Protein AF-A0A1V5PEL0-F1 (afdb_monomer)

Sequence (92 aa):
MRINSIPPKELYGAYMCTRNVQLNPQAVKLGVDNAEISPSAKTFSATLKTVKKELLKPDEARSERLKQLKSQIEQQTYFVPADKIAEKMLDL

pLDDT: mean 76.37, std 13.28, range [48.47, 94.06]

Solvent-accessible surface area (backbone atoms only — not comparable to full-atom values): 5809 Å² total; per-residue (Å²): 138,84,80,88,71,81,54,71,68,60,55,51,51,55,48,50,59,54,50,56,58,70,73,36,80,76,74,64,73,72,70,80,77,77,77,74,78,50,72,66,57,54,53,50,55,50,50,53,54,50,52,51,50,65,72,56,57,77,51,66,72,58,56,53,52,51,53,54,52,51,52,30,50,78,67,70,68,61,81,78,61,67,66,64,52,50,37,65,73,67,73,106

Mean predicted aligned error: 18.44 Å

Secondary structure (DSSP, 8-state):
----PPPHHHHHHHHHHHHHHHT-TTS--------PPPHHHHHHHHHHHHHHHHHT---HHHHHHHHHHHHHHHTT-----HHHHHHHHHT-

Radius of gyration: 31.56 Å; Cα contacts (8 Å, |Δi|>4): 10; chains: 1; bounding box: 59×66×60 Å

Structure (mmCIF, N/CA/C/O backbone):
data_AF-A0A1V5PEL0-F1
#
_entry.id   AF-A0A1V5PEL0-F1
#
loop_
_atom_site.group_PDB
_atom_site.id
_atom_site.type_symbol
_atom_site.label_atom_id
_atom_site.label_alt_id
_atom_site.label_comp_id
_atom_site.label_asym_id
_atom_site.label_entity_id
_atom_site.label_seq_id
_atom_site.pdbx_PDB_ins_code
_atom_site.Cartn_x
_atom_site.Cartn_y
_atom_site.Cartn_z
_atom_site.occupancy
_atom_site.B_iso_or_equiv
_atom_site.auth_seq_id
_atom_site.auth_comp_id
_atom_site.auth_asym_id
_atom_site.auth_atom_id
_atom_site.pdbx_PDB_model_num
ATOM 1 N N . MET A 1 1 ? 38.887 -49.204 -36.470 1.00 48.47 1 MET A N 1
ATOM 2 C CA . MET A 1 1 ? 38.291 -47.975 -35.900 1.00 48.47 1 MET A CA 1
ATOM 3 C C . MET A 1 1 ? 38.811 -47.831 -34.472 1.00 48.47 1 MET A C 1
ATOM 5 O O . MET A 1 1 ? 38.572 -48.736 -33.686 1.00 48.47 1 MET A O 1
ATOM 9 N N . ARG A 1 2 ? 39.608 -46.801 -34.148 1.00 54.28 2 ARG A N 1
ATOM 10 C CA . ARG A 1 2 ? 40.059 -46.542 -32.765 1.00 54.28 2 ARG A CA 1
ATOM 11 C C . ARG A 1 2 ? 39.069 -45.569 -32.135 1.00 54.28 2 ARG A C 1
ATOM 13 O O . ARG A 1 2 ? 38.885 -44.477 -32.660 1.00 54.28 2 ARG A O 1
ATOM 20 N N . ILE A 1 3 ? 38.389 -45.991 -31.074 1.00 65.94 3 ILE A N 1
ATOM 21 C CA . ILE A 1 3 ? 37.504 -45.109 -30.314 1.00 65.94 3 ILE A CA 1
ATOM 22 C C . ILE A 1 3 ? 38.417 -44.247 -29.445 1.00 65.94 3 ILE A C 1
ATOM 24 O O . ILE A 1 3 ? 39.108 -44.770 -28.574 1.00 65.94 3 ILE A O 1
ATOM 28 N N . ASN A 1 4 ? 38.452 -42.941 -29.708 1.00 66.88 4 ASN A N 1
ATOM 29 C CA . ASN A 1 4 ? 39.117 -41.977 -28.837 1.00 66.88 4 ASN A CA 1
ATOM 30 C C . ASN A 1 4 ? 38.279 -41.841 -27.559 1.00 66.88 4 ASN A C 1
ATOM 32 O O . ASN A 1 4 ? 37.438 -40.952 -27.448 1.00 66.88 4 ASN A O 1
ATOM 36 N N . SER A 1 5 ? 38.436 -42.780 -26.626 1.00 72.62 5 SER A N 1
ATOM 37 C CA . SER A 1 5 ? 37.785 -42.713 -25.321 1.00 72.62 5 SER A CA 1
ATOM 38 C C . SER A 1 5 ? 38.592 -41.798 -24.412 1.00 72.62 5 SER A C 1
ATOM 40 O O . SER A 1 5 ? 39.761 -42.076 -24.138 1.00 72.62 5 SER A O 1
ATOM 42 N N . ILE A 1 6 ? 37.964 -40.733 -23.925 1.00 77.69 6 ILE A N 1
ATOM 43 C CA . ILE A 1 6 ? 38.548 -39.882 -22.889 1.00 77.69 6 ILE A CA 1
ATOM 44 C C . ILE A 1 6 ? 38.713 -40.740 -21.623 1.00 77.69 6 ILE A C 1
ATOM 46 O O . ILE A 1 6 ? 37.735 -41.353 -21.179 1.00 77.69 6 ILE A O 1
ATOM 50 N N . PRO A 1 7 ? 39.921 -40.839 -21.043 1.00 80.44 7 PRO A N 1
ATOM 51 C CA . PRO A 1 7 ? 40.145 -41.651 -19.858 1.00 80.44 7 PRO A CA 1
ATOM 52 C C . PRO A 1 7 ? 39.340 -41.107 -18.661 1.00 80.44 7 PRO A C 1
ATOM 54 O O . PRO A 1 7 ? 39.195 -39.891 -18.511 1.00 80.44 7 PRO A O 1
ATOM 57 N N . PRO A 1 8 ? 38.857 -41.973 -17.747 1.00 77.81 8 PRO A N 1
ATOM 58 C CA . PRO A 1 8 ? 37.975 -41.568 -16.645 1.00 77.81 8 PRO A CA 1
ATOM 59 C C . PRO A 1 8 ? 38.518 -40.432 -15.765 1.00 77.81 8 PRO A C 1
ATOM 61 O O . PRO A 1 8 ? 37.757 -39.624 -15.237 1.00 77.81 8 PRO A O 1
ATOM 64 N N . LYS A 1 9 ? 39.846 -40.338 -15.630 1.00 81.12 9 LYS A N 1
ATOM 65 C CA . LYS A 1 9 ? 40.522 -39.283 -14.865 1.00 81.12 9 LYS A CA 1
ATOM 66 C C . LYS A 1 9 ? 40.323 -37.891 -15.476 1.00 81.12 9 LYS A C 1
ATOM 68 O O . LYS A 1 9 ? 40.143 -36.924 -14.741 1.00 81.12 9 LYS A O 1
ATOM 73 N N . GLU A 1 10 ? 40.332 -37.793 -16.802 1.00 80.25 10 GLU A N 1
ATOM 74 C CA . GLU A 1 10 ? 40.115 -36.531 -17.518 1.00 80.25 10 GLU A CA 1
ATOM 75 C C . GLU A 1 10 ? 38.645 -36.107 -17.452 1.00 80.25 10 GLU A C 1
ATOM 77 O O . GLU A 1 10 ? 38.356 -34.935 -17.213 1.00 80.25 10 GLU A O 1
ATOM 82 N N . LEU A 1 11 ? 37.718 -37.071 -17.536 1.00 79.00 11 LEU A N 1
ATOM 83 C CA . LEU A 1 11 ? 36.290 -36.826 -17.303 1.00 79.00 11 LEU A CA 1
ATOM 84 C C . LEU A 1 11 ? 36.029 -36.285 -15.892 1.00 79.00 11 LEU A C 1
ATOM 86 O O . LEU A 1 11 ? 35.287 -35.318 -15.727 1.00 79.00 11 LEU A O 1
ATOM 90 N N . TYR A 1 12 ? 36.671 -36.866 -14.874 1.00 80.00 12 TYR A N 1
ATOM 91 C CA . TYR A 1 12 ? 36.538 -36.403 -13.493 1.00 80.00 12 TYR A CA 1
ATOM 92 C C . TYR A 1 12 ? 37.093 -34.986 -13.292 1.00 80.00 12 TYR A C 1
ATOM 94 O O . TYR A 1 12 ? 36.471 -34.169 -12.610 1.00 80.00 12 TYR A O 1
ATOM 102 N N . GLY A 1 13 ? 38.229 -34.664 -13.920 1.00 80.25 13 GLY A N 1
ATOM 103 C CA . GLY A 1 13 ? 38.792 -33.312 -13.903 1.00 80.25 13 GLY A CA 1
ATOM 104 C C . GLY A 1 13 ? 37.849 -32.280 -14.527 1.00 80.25 13 GLY A C 1
ATOM 105 O O . GLY A 1 13 ? 37.561 -31.254 -13.911 1.00 80.25 13 GLY A O 1
ATOM 106 N N . ALA A 1 14 ? 37.297 -32.582 -15.705 1.00 74.75 14 ALA A N 1
ATOM 107 C CA . ALA A 1 14 ? 36.326 -31.719 -16.379 1.00 74.75 14 ALA A CA 1
ATOM 108 C C . ALA A 1 14 ? 35.033 -31.536 -15.558 1.00 74.75 14 ALA A C 1
ATOM 110 O O . ALA A 1 14 ? 34.504 -30.424 -15.453 1.00 74.75 14 ALA A O 1
ATOM 111 N N . TYR A 1 15 ? 34.552 -32.605 -14.916 1.00 76.19 15 TYR A N 1
ATOM 112 C CA . TYR A 1 15 ? 33.403 -32.541 -14.015 1.00 76.19 15 TYR A CA 1
ATOM 113 C C . TYR A 1 15 ? 33.669 -31.638 -12.803 1.00 76.19 15 TYR A C 1
ATOM 115 O O . TYR A 1 15 ? 32.836 -30.802 -12.466 1.00 76.19 15 TYR A O 1
ATOM 123 N N . MET A 1 16 ? 34.838 -31.739 -12.165 1.00 75.69 16 MET A N 1
ATOM 124 C CA . MET A 1 16 ? 35.157 -30.892 -11.011 1.00 75.69 16 MET A CA 1
ATOM 125 C C . MET A 1 16 ? 35.292 -29.414 -11.385 1.00 75.69 16 MET A C 1
ATOM 127 O O . MET A 1 16 ? 34.797 -28.557 -10.653 1.00 75.69 16 MET A O 1
ATOM 131 N N . CYS A 1 17 ? 35.879 -29.100 -12.543 1.00 67.31 17 CYS A N 1
ATOM 132 C CA . CYS A 1 17 ? 35.946 -27.724 -13.038 1.00 67.31 17 CYS A CA 1
ATOM 133 C C . CYS A 1 17 ? 34.549 -27.123 -13.257 1.00 67.31 17 CYS A C 1
ATOM 135 O O . CYS A 1 17 ? 34.279 -26.016 -12.799 1.00 67.31 17 CYS A O 1
ATOM 137 N N . THR A 1 18 ? 33.640 -27.857 -13.904 1.00 67.38 18 THR A N 1
ATOM 138 C CA . THR A 1 18 ? 32.268 -27.381 -14.170 1.00 67.38 18 THR A CA 1
ATOM 139 C C . THR A 1 18 ? 31.413 -27.309 -12.902 1.00 67.38 18 THR A C 1
ATOM 141 O O . THR A 1 18 ? 30.691 -26.331 -12.701 1.00 67.38 18 THR A O 1
ATOM 144 N N . ARG A 1 19 ? 31.555 -28.279 -11.991 1.00 65.38 19 ARG A N 1
ATOM 145 C CA . ARG A 1 19 ? 30.879 -28.291 -10.687 1.00 65.38 19 ARG A CA 1
ATOM 146 C C . ARG A 1 19 ? 31.271 -27.090 -9.824 1.00 65.38 19 ARG A C 1
ATOM 148 O O . ARG A 1 19 ? 30.404 -26.473 -9.215 1.00 65.38 19 ARG A O 1
ATOM 155 N N . ASN A 1 20 ? 32.552 -26.726 -9.790 1.00 58.97 20 ASN A N 1
ATOM 156 C CA . ASN A 1 20 ? 33.030 -25.583 -9.004 1.00 58.97 20 ASN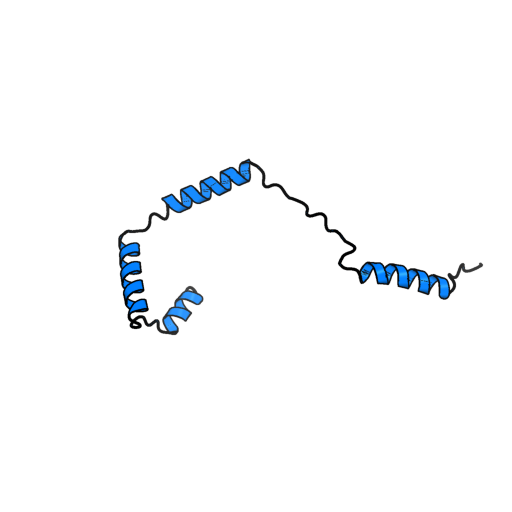 A CA 1
ATOM 157 C C . ASN A 1 20 ? 32.531 -24.234 -9.549 1.00 58.97 20 ASN A C 1
ATOM 159 O O . ASN A 1 20 ? 32.314 -23.308 -8.771 1.00 58.97 20 ASN A O 1
ATOM 163 N N . VAL A 1 21 ? 32.298 -24.131 -10.862 1.00 57.06 21 VAL A N 1
ATOM 164 C CA . VAL A 1 21 ? 31.676 -22.949 -11.483 1.00 57.06 21 VAL A CA 1
ATOM 165 C C . VAL A 1 21 ? 30.187 -22.857 -11.130 1.00 57.06 21 VAL A C 1
ATOM 167 O O . VAL A 1 21 ? 29.707 -21.772 -10.822 1.00 57.06 21 VAL A O 1
ATOM 170 N N . GLN A 1 22 ? 29.461 -23.981 -11.104 1.00 57.72 22 GLN A N 1
ATOM 171 C CA . GLN A 1 22 ? 28.043 -24.011 -10.712 1.00 57.72 22 GLN A CA 1
ATOM 172 C C . GLN A 1 22 ? 27.816 -23.763 -9.211 1.00 57.72 22 GLN A C 1
ATOM 174 O O . GLN A 1 22 ? 26.814 -23.164 -8.833 1.00 57.72 22 GLN A O 1
ATOM 179 N N . LEU A 1 23 ? 28.737 -24.212 -8.351 1.00 57.28 23 LEU A N 1
ATOM 180 C CA . LEU A 1 23 ? 28.635 -24.063 -6.893 1.00 57.28 23 LEU A CA 1
ATOM 181 C C . LEU A 1 23 ? 29.082 -22.694 -6.371 1.00 57.28 23 LEU A C 1
ATOM 183 O O . LEU A 1 23 ? 28.944 -22.439 -5.176 1.00 57.28 23 LEU A O 1
ATOM 187 N N . ASN A 1 24 ? 29.611 -21.818 -7.229 1.00 52.28 24 ASN A N 1
ATOM 188 C CA . ASN A 1 24 ? 30.015 -20.476 -6.838 1.00 52.28 24 ASN A CA 1
ATOM 189 C C . ASN A 1 24 ? 28.996 -19.432 -7.338 1.00 52.28 24 ASN A C 1
ATOM 191 O O . ASN A 1 24 ? 29.210 -18.822 -8.388 1.00 52.28 24 ASN A O 1
ATOM 195 N N . PRO A 1 25 ? 27.905 -19.166 -6.592 1.00 54.19 25 PRO A N 1
ATOM 196 C CA . PRO A 1 25 ? 26.918 -18.149 -6.962 1.00 54.19 25 PRO A CA 1
ATOM 197 C C . PRO A 1 25 ? 27.495 -16.721 -6.9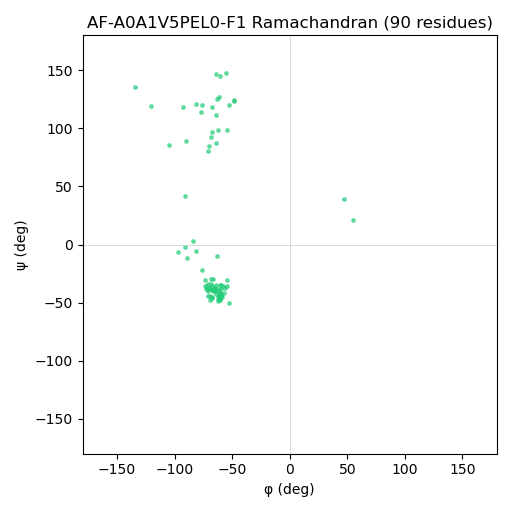92 1.00 54.19 25 PRO A C 1
ATOM 199 O O . PRO A 1 25 ? 26.833 -15.813 -7.479 1.00 54.19 25 PRO A O 1
ATOM 202 N N . GLN A 1 26 ? 28.726 -16.510 -6.506 1.00 55.06 26 GLN A N 1
ATOM 203 C CA . GLN A 1 26 ? 29.442 -15.228 -6.554 1.00 55.06 26 GLN A CA 1
ATOM 204 C C . GLN A 1 26 ? 30.283 -15.045 -7.833 1.00 55.06 26 GLN A C 1
ATOM 206 O O . GLN A 1 26 ? 30.769 -13.945 -8.093 1.00 55.06 26 GLN A O 1
ATOM 211 N N . ALA A 1 27 ? 30.495 -16.098 -8.638 1.00 51.56 27 ALA A N 1
ATOM 212 C CA . ALA A 1 27 ? 31.313 -16.011 -9.854 1.00 51.56 27 ALA A CA 1
ATOM 213 C C . ALA A 1 27 ? 30.585 -15.313 -11.014 1.00 51.56 27 ALA A C 1
ATOM 215 O O . ALA A 1 27 ? 31.227 -14.757 -11.905 1.00 51.56 27 ALA A O 1
ATOM 216 N N . VAL A 1 28 ? 29.251 -15.279 -10.980 1.00 52.12 28 VAL A N 1
ATOM 217 C CA . VAL A 1 28 ? 28.466 -14.434 -11.875 1.00 52.12 28 VAL A CA 1
ATOM 218 C C . VAL A 1 28 ? 28.279 -13.094 -11.179 1.00 52.12 28 VAL A C 1
ATOM 220 O O . VAL A 1 28 ? 27.298 -12.868 -10.473 1.00 52.12 28 VAL A O 1
ATOM 223 N N . LYS A 1 29 ? 29.220 -12.170 -11.393 1.00 54.44 29 LYS A N 1
ATOM 224 C CA . LYS A 1 29 ? 28.886 -10.750 -11.282 1.00 54.44 29 LYS A CA 1
ATOM 225 C C . LYS A 1 29 ? 27.862 -10.482 -12.380 1.00 54.44 29 LYS A C 1
ATOM 227 O O . LYS A 1 29 ? 28.240 -10.160 -13.502 1.00 54.44 29 LYS A O 1
ATOM 232 N N . LEU A 1 30 ? 26.578 -10.685 -12.079 1.00 56.00 30 LEU A N 1
ATOM 233 C CA . LEU A 1 30 ? 25.499 -10.028 -12.802 1.00 56.00 30 LEU A CA 1
ATOM 234 C C . LEU A 1 30 ? 25.855 -8.550 -12.706 1.00 56.00 30 LEU A C 1
ATOM 236 O O . LEU A 1 30 ? 25.714 -7.944 -11.643 1.00 56.00 30 LEU A O 1
ATOM 240 N N . GLY A 1 31 ? 26.462 -8.015 -13.768 1.00 53.94 31 GLY A N 1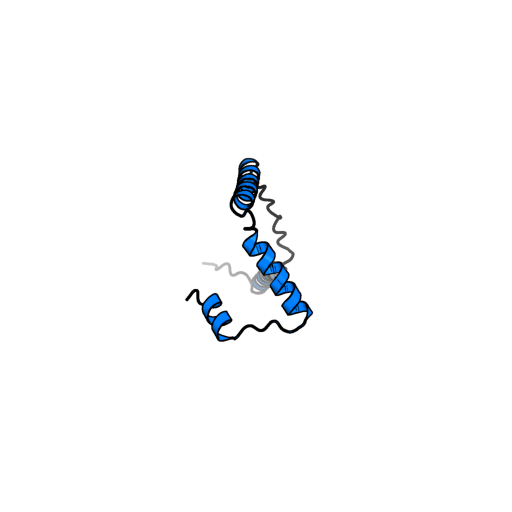
ATOM 241 C CA . GLY A 1 31 ? 26.624 -6.581 -13.905 1.00 53.94 31 GLY A CA 1
ATOM 242 C C . GLY A 1 31 ? 25.252 -6.004 -13.621 1.00 53.94 31 GLY A C 1
ATOM 243 O O . GLY A 1 31 ? 24.268 -6.471 -14.194 1.00 53.94 31 GLY A O 1
ATOM 244 N N . VAL A 1 32 ? 25.168 -5.109 -12.640 1.00 55.94 32 VAL A N 1
ATOM 245 C CA . VAL A 1 32 ? 23.925 -4.399 -12.375 1.00 55.94 32 VAL A CA 1
ATOM 246 C C . VAL A 1 32 ? 23.663 -3.622 -13.650 1.00 55.94 32 VAL A C 1
ATOM 248 O O . VAL A 1 32 ? 24.318 -2.611 -13.905 1.00 55.94 32 VAL A O 1
ATOM 251 N N . ASP A 1 33 ? 22.798 -4.169 -14.498 1.00 55.38 33 ASP A N 1
ATOM 252 C CA . ASP A 1 33 ? 22.372 -3.515 -15.716 1.00 55.38 33 ASP A CA 1
ATOM 253 C C . ASP A 1 33 ? 21.534 -2.337 -15.231 1.00 55.38 33 ASP A C 1
ATOM 255 O O . ASP A 1 33 ? 20.366 -2.469 -14.854 1.00 55.38 33 ASP A O 1
ATOM 259 N N . ASN A 1 34 ? 22.197 -1.193 -15.069 1.00 58.16 34 ASN A N 1
ATOM 260 C CA . ASN A 1 34 ? 21.562 0.042 -14.658 1.00 58.16 34 ASN A CA 1
ATOM 261 C C . ASN A 1 34 ? 20.700 0.487 -15.837 1.00 58.16 34 ASN A C 1
ATOM 263 O O . ASN A 1 34 ? 21.131 1.263 -16.684 1.00 58.16 34 ASN A O 1
ATOM 267 N N . ALA A 1 35 ? 19.485 -0.049 -15.918 1.00 67.25 35 ALA A N 1
ATOM 268 C CA . ALA A 1 35 ? 18.492 0.406 -16.868 1.00 67.25 35 ALA A CA 1
ATOM 269 C C . ALA A 1 35 ? 18.084 1.826 -16.463 1.00 67.25 35 ALA A C 1
ATOM 271 O O . ALA A 1 35 ? 17.274 2.042 -15.557 1.00 67.25 35 ALA A O 1
ATOM 272 N N . GLU A 1 36 ? 18.697 2.818 -17.101 1.00 70.81 36 GLU A N 1
ATOM 273 C CA . GLU A 1 36 ? 18.335 4.206 -16.884 1.00 70.81 36 GLU A CA 1
ATOM 274 C C . GLU A 1 36 ? 16.930 4.454 -17.431 1.00 70.81 36 GLU A C 1
ATOM 276 O O . GLU A 1 36 ? 16.648 4.312 -18.622 1.00 70.81 36 GLU A O 1
ATOM 281 N N . ILE A 1 37 ? 16.021 4.847 -16.540 1.00 74.00 37 ILE A N 1
ATOM 282 C CA . ILE A 1 37 ? 14.687 5.285 -16.940 1.00 74.00 37 ILE A CA 1
ATOM 283 C C . ILE A 1 37 ? 14.848 6.513 -17.838 1.00 74.00 37 ILE A C 1
ATOM 285 O O . ILE A 1 37 ? 15.474 7.502 -17.433 1.00 74.00 37 ILE A O 1
ATOM 289 N N . SER A 1 38 ? 14.245 6.460 -19.028 1.00 80.44 38 SER A N 1
ATOM 290 C CA . SER A 1 38 ? 14.315 7.556 -19.991 1.00 80.44 38 SER A CA 1
ATOM 291 C C . SER A 1 38 ? 13.832 8.878 -19.368 1.00 80.44 38 SER A C 1
ATOM 293 O O . SER A 1 38 ? 12.919 8.881 -18.529 1.00 80.44 38 SER A O 1
ATOM 295 N N . PRO A 1 39 ? 14.394 10.032 -19.774 1.00 79.75 39 PRO A N 1
ATOM 296 C CA . PRO A 1 39 ? 13.961 11.336 -19.268 1.00 79.75 39 PRO A CA 1
ATOM 297 C C . PRO A 1 39 ? 12.452 11.569 -19.432 1.00 79.75 39 PRO A C 1
ATOM 299 O O . PRO A 1 39 ? 11.810 12.126 -18.545 1.00 79.75 39 PRO A O 1
ATOM 302 N N . SER A 1 40 ? 11.874 11.063 -20.526 1.00 80.56 40 SER A N 1
ATOM 303 C CA . SER A 1 40 ? 10.436 11.129 -20.807 1.00 80.56 40 SER A CA 1
ATOM 304 C C . SER A 1 40 ? 9.596 10.299 -19.827 1.00 80.56 40 SER A C 1
ATOM 306 O O . SER A 1 40 ? 8.565 10.760 -19.344 1.00 80.56 40 SER A O 1
ATOM 308 N N . ALA A 1 41 ? 10.051 9.103 -19.446 1.00 81.56 41 ALA A N 1
ATOM 309 C CA . ALA A 1 41 ? 9.352 8.299 -18.447 1.00 81.56 41 ALA A CA 1
ATOM 310 C C . ALA A 1 41 ? 9.415 8.941 -17.048 1.00 81.56 41 ALA A C 1
ATOM 312 O O . ALA A 1 41 ? 8.439 8.895 -16.296 1.00 81.56 41 ALA A O 1
ATOM 313 N N . LYS A 1 42 ? 10.523 9.617 -16.709 1.00 83.31 42 LYS A N 1
ATOM 314 C CA . LYS A 1 42 ? 10.637 10.386 -15.458 1.00 83.31 42 LYS A CA 1
ATOM 315 C C . LYS A 1 42 ? 9.622 11.532 -15.416 1.00 83.31 42 LYS A C 1
ATOM 317 O O . LYS A 1 42 ? 8.889 11.641 -14.431 1.00 83.31 42 LYS A O 1
ATOM 322 N N . THR A 1 43 ? 9.515 12.332 -16.478 1.00 85.50 43 THR A N 1
ATOM 323 C CA . THR A 1 43 ? 8.554 13.449 -16.551 1.00 85.50 43 THR A CA 1
ATOM 324 C C . THR A 1 43 ? 7.104 12.966 -16.581 1.00 85.50 43 THR A C 1
ATOM 326 O O . THR A 1 43 ? 6.256 13.523 -15.881 1.00 85.50 43 THR A O 1
ATOM 329 N N . PHE A 1 44 ? 6.817 11.877 -17.297 1.00 87.94 44 PHE A N 1
ATOM 330 C CA . PHE A 1 44 ? 5.498 11.244 -17.296 1.00 87.94 44 PHE A CA 1
ATOM 331 C C . PHE A 1 44 ? 5.103 10.734 -15.900 1.00 87.94 44 PHE A C 1
ATOM 333 O O . PHE A 1 44 ? 4.012 11.003 -15.405 1.00 87.94 44 PHE A O 1
ATOM 340 N N . SER A 1 45 ? 6.016 10.068 -15.190 1.00 87.12 45 SER A N 1
ATOM 341 C CA . SER A 1 45 ? 5.739 9.603 -13.825 1.00 87.12 45 SER A CA 1
ATOM 342 C C . SER A 1 45 ? 5.504 10.756 -12.839 1.00 87.12 45 SER A C 1
ATOM 344 O O . SER A 1 45 ? 4.676 10.645 -11.931 1.00 87.12 45 SER A O 1
ATOM 346 N N . ALA A 1 46 ? 6.210 11.877 -13.014 1.00 86.19 46 ALA A N 1
ATOM 347 C CA . ALA A 1 46 ? 6.050 13.063 -12.184 1.00 86.19 46 ALA A CA 1
ATOM 348 C C . ALA A 1 46 ? 4.691 13.735 -12.425 1.00 86.19 46 ALA A C 1
ATOM 350 O O . ALA A 1 46 ? 3.991 14.045 -11.462 1.00 86.19 46 ALA A O 1
ATOM 351 N N . THR A 1 47 ? 4.287 13.878 -13.688 1.00 85.56 47 THR A N 1
ATOM 352 C CA . THR A 1 47 ? 2.982 14.446 -14.068 1.00 85.56 47 THR A CA 1
ATOM 353 C C . THR A 1 47 ? 1.815 13.568 -13.615 1.00 85.56 47 THR A C 1
ATOM 355 O O . THR A 1 47 ? 0.833 14.076 -13.082 1.00 85.56 47 THR A O 1
ATOM 358 N N . LEU A 1 48 ? 1.931 12.239 -13.689 1.00 86.75 48 LEU A N 1
ATOM 359 C CA . LEU A 1 48 ? 0.916 11.351 -13.112 1.00 86.75 48 LEU A CA 1
ATOM 360 C C . LEU A 1 48 ? 0.773 11.530 -11.596 1.00 86.75 48 LEU A C 1
ATOM 362 O O . LEU A 1 48 ? -0.336 11.496 -11.063 1.00 86.75 48 LEU A O 1
ATOM 366 N N . LYS A 1 49 ? 1.883 11.741 -10.880 1.00 84.06 49 LYS A N 1
ATOM 367 C CA . LYS A 1 49 ? 1.847 11.997 -9.434 1.00 84.06 49 LYS A CA 1
ATOM 368 C C . LYS A 1 49 ? 1.189 13.336 -9.101 1.00 84.06 49 LYS A C 1
ATOM 370 O O . LYS A 1 49 ? 0.479 13.397 -8.099 1.00 84.06 49 LYS A O 1
ATOM 375 N N . THR A 1 50 ? 1.413 14.388 -9.889 1.00 81.06 50 THR A N 1
ATOM 376 C CA . THR A 1 50 ? 0.774 15.697 -9.664 1.00 81.06 50 THR A CA 1
ATOM 377 C C . THR A 1 50 ? -0.720 15.628 -9.950 1.00 81.06 50 THR A C 1
ATOM 379 O O . THR A 1 50 ? -1.510 15.975 -9.078 1.00 81.06 50 THR A O 1
ATOM 382 N N . VAL A 1 51 ? -1.113 15.042 -11.083 1.00 81.06 51 VAL A N 1
ATOM 383 C CA . VAL A 1 51 ? -2.525 14.845 -11.444 1.00 81.06 51 VAL A CA 1
ATOM 384 C C . VAL A 1 51 ? -3.244 13.991 -10.400 1.00 81.06 51 VAL A C 1
ATOM 386 O O . VAL A 1 51 ? -4.327 14.343 -9.944 1.00 81.06 51 VAL A O 1
ATOM 389 N N . LYS A 1 52 ? -2.621 12.906 -9.925 1.00 80.12 52 LYS A N 1
ATOM 390 C CA . LYS A 1 52 ? -3.186 12.080 -8.849 1.00 80.12 52 LYS A CA 1
ATOM 391 C C . LYS A 1 52 ? -3.403 12.877 -7.558 1.00 80.12 52 LYS A C 1
ATOM 393 O O . LYS A 1 52 ? -4.405 12.653 -6.890 1.00 80.12 52 LYS A O 1
ATOM 398 N N . LYS A 1 53 ? -2.497 13.790 -7.195 1.00 73.69 53 LYS A N 1
ATOM 399 C CA . LYS A 1 53 ? -2.658 14.655 -6.012 1.00 73.69 53 LYS A CA 1
ATOM 400 C C . LYS A 1 53 ? -3.769 15.689 -6.193 1.00 73.69 53 LYS A C 1
ATOM 402 O O . LYS A 1 53 ? -4.486 15.963 -5.240 1.00 73.69 53 LYS A O 1
ATOM 407 N N . GLU A 1 54 ? -3.916 16.241 -7.391 1.00 71.56 54 GLU A N 1
ATOM 408 C CA . GLU A 1 54 ? -4.961 17.221 -7.707 1.00 71.56 54 GLU A CA 1
ATOM 409 C C . GLU A 1 54 ? -6.355 16.589 -7.789 1.00 71.56 54 GLU A C 1
ATOM 411 O O . GLU A 1 54 ? -7.328 17.196 -7.346 1.00 71.56 54 GLU 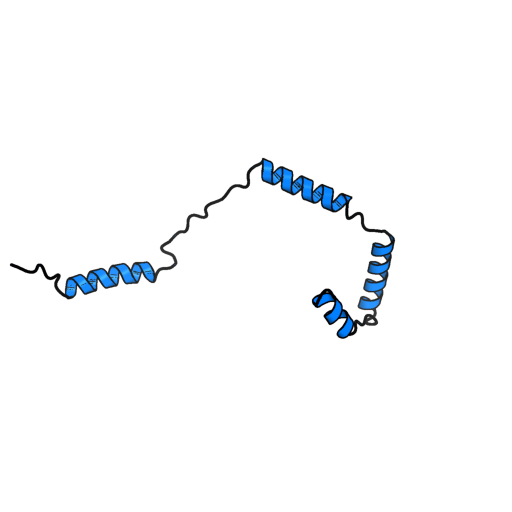A O 1
ATOM 416 N N . LEU A 1 55 ? -6.447 15.356 -8.296 1.00 67.44 55 LEU A N 1
ATOM 417 C CA . LEU A 1 55 ? -7.681 14.567 -8.317 1.00 67.44 55 LEU A CA 1
ATOM 418 C C . LEU A 1 55 ? -8.051 14.038 -6.926 1.00 67.44 55 LEU A C 1
ATOM 420 O O . LEU A 1 55 ? -9.225 13.982 -6.578 1.00 67.44 55 LEU A O 1
ATOM 424 N N . LEU A 1 56 ? -7.058 13.674 -6.111 1.00 65.75 56 LEU A N 1
ATOM 425 C CA . LEU A 1 56 ? -7.242 13.248 -4.721 1.00 65.75 56 LEU A CA 1
ATOM 426 C C . LEU A 1 56 ? -7.149 14.430 -3.752 1.00 65.75 56 LEU A C 1
ATOM 428 O O . LEU A 1 56 ? -6.547 14.293 -2.682 1.00 65.75 56 LEU A O 1
ATOM 432 N N . LYS A 1 57 ? -7.738 15.586 -4.092 1.00 62.84 57 LYS A N 1
ATOM 433 C CA . LYS A 1 57 ? -7.974 16.619 -3.077 1.00 62.84 57 LYS A CA 1
ATOM 434 C C . LYS A 1 57 ? -8.717 15.951 -1.917 1.00 62.84 57 LYS A C 1
ATOM 436 O O . LYS A 1 57 ? -9.762 15.340 -2.153 1.00 62.84 57 LYS A O 1
ATOM 441 N N . PRO A 1 58 ? -8.154 15.959 -0.697 1.00 61.00 58 PRO A N 1
ATOM 442 C CA . PRO A 1 58 ? -8.798 15.315 0.428 1.00 61.00 58 PRO A CA 1
ATOM 443 C C . PRO A 1 58 ? -10.099 16.066 0.678 1.00 61.00 58 PRO A C 1
ATOM 445 O O . PRO A 1 58 ? -10.076 17.231 1.056 1.00 61.00 58 PRO A O 1
ATOM 448 N N . ASP A 1 59 ? -11.215 15.398 0.409 1.00 70.88 59 ASP A N 1
ATOM 449 C CA . ASP A 1 59 ? -12.538 15.861 0.800 1.00 70.88 59 ASP A CA 1
ATOM 450 C C . ASP A 1 59 ? -12.483 16.264 2.284 1.00 70.88 59 ASP A C 1
ATOM 452 O O . ASP A 1 59 ? -12.027 15.477 3.125 1.00 70.88 59 ASP A O 1
ATOM 456 N N . GLU A 1 60 ? -12.858 17.503 2.607 1.00 74.50 60 GLU A N 1
ATOM 457 C CA . GLU A 1 60 ? -12.757 18.042 3.969 1.00 74.50 60 GLU A CA 1
ATOM 458 C C . GLU A 1 60 ? -13.512 17.137 4.950 1.00 74.50 60 GLU A C 1
ATOM 460 O O . GLU A 1 60 ? -12.979 16.791 6.010 1.00 74.50 60 GLU A O 1
ATOM 465 N N . ALA A 1 61 ? -14.651 16.588 4.515 1.00 73.62 61 ALA A N 1
ATOM 466 C CA . ALA A 1 61 ? -15.434 15.608 5.257 1.00 73.62 61 ALA A CA 1
ATOM 467 C C . ALA A 1 61 ? -14.652 14.317 5.567 1.00 73.62 61 ALA A C 1
ATOM 469 O O . ALA A 1 61 ? -14.805 13.714 6.633 1.00 73.62 61 ALA A O 1
ATOM 470 N N . ARG A 1 62 ? -13.768 13.873 4.665 1.00 78.56 62 ARG A N 1
ATOM 471 C CA . ARG A 1 62 ? -12.896 12.712 4.900 1.00 78.56 62 ARG A CA 1
A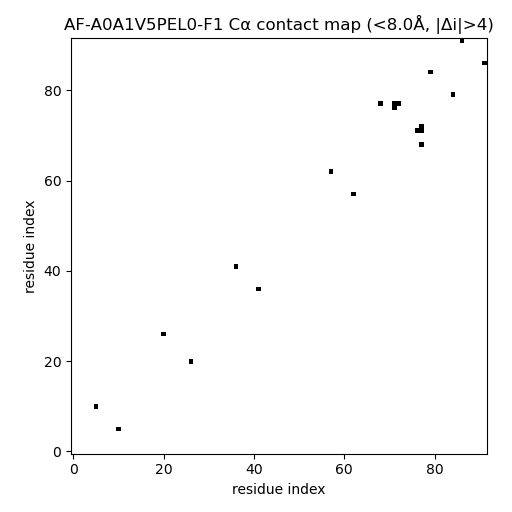TOM 472 C C . ARG A 1 62 ? -11.812 13.034 5.924 1.00 78.56 62 ARG A C 1
ATOM 474 O O . ARG A 1 62 ? -11.474 12.177 6.739 1.00 78.56 62 ARG A O 1
ATOM 481 N N . SER A 1 63 ? -11.277 14.252 5.898 1.00 81.50 63 SER A N 1
ATOM 482 C CA . SER A 1 63 ? -10.250 14.688 6.847 1.00 81.50 63 SER A CA 1
ATOM 483 C C . SER A 1 63 ? -10.788 14.777 8.280 1.00 81.50 63 SER A C 1
ATOM 485 O O . SER A 1 63 ? -10.118 14.344 9.220 1.00 81.50 63 SER A O 1
ATOM 487 N N . GLU A 1 64 ? -12.024 15.249 8.449 1.00 84.19 64 GLU A N 1
ATOM 488 C CA . GLU A 1 64 ? -12.698 15.320 9.747 1.00 84.19 64 GLU A CA 1
ATOM 489 C C . GLU A 1 64 ? -13.001 13.930 10.305 1.00 84.19 64 GLU A C 1
ATOM 491 O O . GLU A 1 64 ? -12.679 13.643 11.460 1.00 84.19 64 GLU A O 1
ATOM 496 N N . ARG A 1 65 ? -13.515 13.022 9.463 1.00 85.12 65 ARG A N 1
ATOM 497 C CA . ARG A 1 65 ? -13.732 11.615 9.838 1.00 85.12 65 ARG A CA 1
ATOM 498 C C . ARG A 1 65 ? -12.443 10.938 10.303 1.00 85.12 65 ARG A C 1
ATOM 500 O O . ARG A 1 65 ? -12.454 10.216 11.296 1.00 85.12 65 ARG A O 1
ATOM 507 N N . LEU A 1 66 ? -11.317 11.188 9.630 1.00 87.69 66 LEU A N 1
ATOM 508 C CA . LEU A 1 66 ? -10.020 10.635 10.036 1.00 87.69 66 LEU A CA 1
ATOM 509 C C . LEU A 1 66 ? -9.558 11.164 11.400 1.00 87.69 66 LEU A C 1
ATOM 511 O O . LEU A 1 66 ? -9.012 10.397 12.191 1.00 87.69 66 LEU A O 1
ATOM 515 N N . LYS A 1 67 ? -9.800 12.445 11.708 1.00 89.44 67 LYS A N 1
ATOM 516 C CA . LYS A 1 67 ? -9.494 13.014 13.032 1.00 89.44 67 LYS A CA 1
ATOM 517 C C . LYS A 1 67 ? -10.336 12.365 14.133 1.00 89.44 67 LYS A C 1
ATOM 519 O O . LYS A 1 67 ? -9.795 12.019 15.180 1.00 89.44 67 LYS A O 1
ATOM 524 N N . GLN A 1 68 ? -11.627 12.151 13.880 1.00 90.25 68 GLN A N 1
ATOM 525 C CA . GLN A 1 68 ? -12.527 11.468 14.816 1.00 90.25 68 GLN A CA 1
ATOM 526 C C . GLN A 1 68 ? -12.087 10.020 15.072 1.00 90.25 68 GLN A C 1
ATOM 528 O O . GLN A 1 68 ? -11.968 9.612 16.225 1.00 90.25 68 GLN A O 1
ATOM 533 N N . LEU A 1 69 ? -11.763 9.270 14.013 1.00 91.56 69 LEU A N 1
ATOM 534 C CA . LEU A 1 69 ? -11.246 7.902 14.124 1.00 91.56 69 LEU A CA 1
ATOM 535 C C . LEU A 1 69 ? -9.943 7.845 14.921 1.00 91.56 69 LEU A C 1
ATOM 537 O O . LEU A 1 69 ? -9.782 6.984 15.781 1.00 91.56 69 LEU A O 1
ATOM 541 N N . LYS A 1 70 ? -9.028 8.790 14.680 1.00 91.69 70 LYS A N 1
ATOM 542 C CA . LYS A 1 70 ? -7.775 8.877 15.432 1.00 91.69 70 LYS A CA 1
ATOM 543 C C . LYS A 1 70 ? -8.034 9.045 16.933 1.00 91.69 70 LYS A C 1
ATOM 545 O O . LYS A 1 70 ? -7.448 8.318 17.727 1.00 91.69 70 LYS A O 1
ATOM 550 N N . SER A 1 71 ? -8.962 9.930 17.304 1.00 92.00 71 SER A N 1
ATOM 551 C CA . SER A 1 71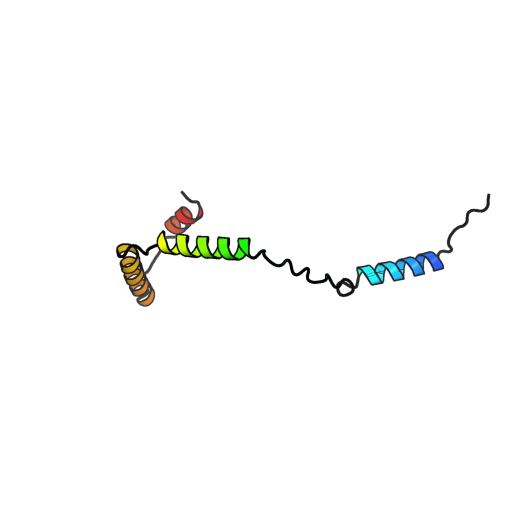 ? -9.362 10.131 18.703 1.00 92.00 71 SER A CA 1
ATOM 552 C C . SER A 1 71 ? -9.944 8.861 19.330 1.00 92.00 71 SER A C 1
ATOM 554 O O . SER A 1 71 ? -9.628 8.551 20.473 1.00 92.00 71 SER A O 1
ATOM 556 N N . GLN A 1 72 ? -10.774 8.111 18.601 1.00 92.00 72 GLN A N 1
ATOM 557 C CA . GLN A 1 72 ? -11.364 6.860 19.099 1.00 92.00 72 GLN A CA 1
ATOM 558 C C . GLN A 1 72 ? -10.310 5.760 19.299 1.00 92.00 72 GLN A C 1
ATOM 560 O O . GLN A 1 72 ? -10.398 4.979 20.244 1.00 92.00 72 GLN A O 1
ATOM 565 N N . ILE A 1 73 ? -9.295 5.700 18.431 1.00 91.50 73 ILE A N 1
ATOM 566 C CA . ILE A 1 73 ? -8.179 4.752 18.562 1.00 91.50 73 ILE A CA 1
ATOM 567 C C . ILE A 1 73 ? -7.322 5.101 19.784 1.00 91.50 73 ILE A C 1
ATOM 569 O O . ILE A 1 73 ? -7.006 4.215 20.574 1.00 91.50 73 ILE A O 1
ATOM 573 N N . GLU A 1 74 ? -6.983 6.381 19.970 1.00 92.69 74 GLU A N 1
ATOM 574 C CA . GLU A 1 74 ? -6.220 6.856 21.137 1.00 92.69 74 GLU A CA 1
ATOM 575 C C . GLU A 1 74 ? -6.964 6.583 22.456 1.00 92.69 74 GLU A C 1
ATOM 577 O O . GLU A 1 74 ? -6.348 6.229 23.457 1.00 92.69 74 GLU A O 1
ATOM 582 N N . GLN A 1 75 ? -8.295 6.672 22.437 1.00 94.06 75 GLN A N 1
ATOM 583 C CA . GLN A 1 75 ? -9.169 6.370 23.574 1.00 94.06 75 GLN A CA 1
ATOM 584 C C . GLN A 1 75 ? -9.501 4.874 23.728 1.00 94.06 75 GLN A C 1
ATOM 586 O O . GLN A 1 75 ? -10.292 4.527 24.601 1.00 94.06 75 GLN A O 1
ATOM 591 N N . GLN A 1 76 ? -8.935 3.990 22.895 1.00 89.06 76 GLN A N 1
ATOM 592 C CA . GLN A 1 76 ? -9.212 2.542 22.870 1.00 89.06 76 GLN A CA 1
ATOM 593 C C . GLN A 1 76 ? -10.700 2.170 22.702 1.00 89.06 76 GLN A C 1
ATOM 595 O O . GLN A 1 76 ? -11.114 1.058 23.017 1.00 89.06 76 GLN A O 1
ATOM 600 N N . THR A 1 77 ? -11.516 3.082 22.175 1.00 91.44 77 THR A N 1
ATOM 601 C CA . THR A 1 77 ? -12.952 2.877 21.918 1.00 91.44 77 THR A CA 1
ATOM 602 C C . THR A 1 77 ? -13.244 2.488 20.472 1.00 91.44 77 THR A C 1
ATOM 604 O O . THR A 1 77 ? -14.376 2.146 20.134 1.00 91.44 77 THR A O 1
ATOM 607 N N . TYR A 1 78 ? -12.233 2.513 19.604 1.00 90.50 78 TYR A N 1
ATOM 608 C CA . TYR A 1 78 ? -12.369 2.081 18.222 1.00 90.50 78 TYR A CA 1
ATOM 609 C C . TYR A 1 78 ? -12.395 0.552 18.106 1.00 90.50 78 TYR A C 1
ATOM 611 O O . TYR A 1 78 ? -11.424 -0.125 18.441 1.00 90.50 78 TYR A O 1
ATOM 619 N N . PHE A 1 79 ? -13.491 0.014 17.573 1.00 91.19 79 PHE A N 1
ATOM 620 C CA . PHE A 1 79 ? -13.663 -1.413 17.315 1.00 91.19 79 PHE A CA 1
ATOM 621 C C . PHE A 1 79 ? -14.252 -1.642 15.922 1.00 91.19 79 PHE A C 1
ATOM 623 O O . PHE A 1 79 ? -15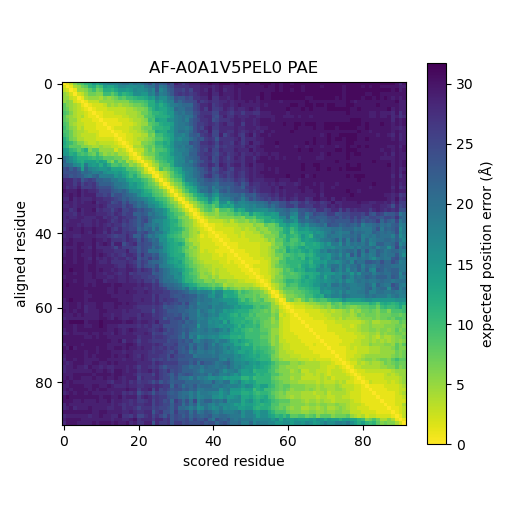.211 -0.978 15.522 1.00 91.19 79 PHE A O 1
ATOM 630 N N . VAL A 1 80 ? -13.694 -2.610 15.192 1.00 90.31 80 VAL A N 1
ATOM 631 C CA . VAL A 1 80 ? -14.177 -3.022 13.869 1.00 90.31 80 VAL A CA 1
ATOM 632 C C . VAL A 1 80 ? -14.553 -4.504 13.924 1.00 90.31 80 VAL A C 1
ATOM 634 O O . VAL A 1 80 ? -13.678 -5.329 14.189 1.00 90.31 80 VAL A O 1
ATOM 637 N N . PRO A 1 81 ? -15.824 -4.861 13.666 1.00 93.06 81 PRO A N 1
ATOM 638 C CA . PRO A 1 81 ? -16.250 -6.254 13.567 1.00 93.06 81 PRO A CA 1
ATOM 639 C C . PRO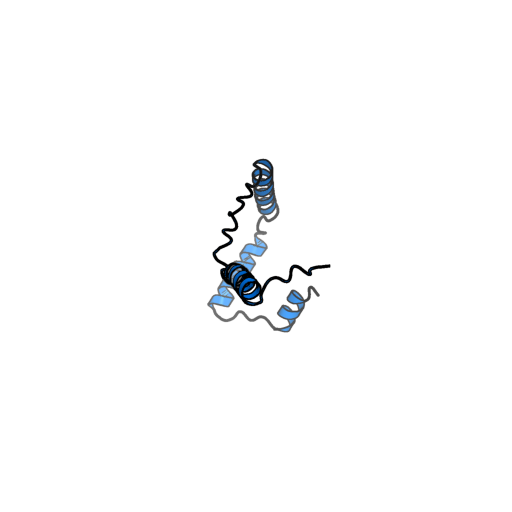 A 1 81 ? -15.517 -6.999 12.447 1.00 93.06 81 PRO A C 1
ATOM 641 O O . PRO A 1 81 ? -15.267 -6.425 11.385 1.00 93.06 81 PRO A O 1
ATOM 644 N N . ALA A 1 82 ? -15.235 -8.287 12.658 1.00 91.25 82 ALA A N 1
ATOM 645 C CA . ALA A 1 82 ? -14.546 -9.131 11.678 1.00 91.25 82 ALA A CA 1
ATOM 646 C C . ALA A 1 82 ? -15.288 -9.203 10.332 1.00 91.25 82 ALA A C 1
ATOM 648 O O . ALA A 1 82 ? -14.649 -9.163 9.283 1.00 91.25 82 ALA A O 1
ATOM 649 N N . ASP A 1 83 ? -16.621 -9.207 10.358 1.00 92.56 83 ASP A N 1
ATOM 650 C CA . ASP A 1 83 ? -17.462 -9.289 9.159 1.00 92.56 83 ASP A CA 1
ATOM 651 C C . ASP A 1 83 ? -17.216 -8.107 8.211 1.00 92.56 83 ASP A C 1
ATOM 653 O O . ASP A 1 83 ? -17.013 -8.296 7.017 1.00 92.56 83 ASP A O 1
ATOM 657 N N . LYS A 1 84 ? -17.090 -6.888 8.755 1.00 89.81 84 LYS A N 1
ATOM 658 C CA . LYS A 1 84 ? -16.785 -5.685 7.960 1.00 89.81 84 LYS A CA 1
ATOM 659 C C . LYS A 1 84 ? -15.383 -5.717 7.351 1.00 89.81 84 LYS A C 1
ATOM 661 O O . LYS A 1 84 ? -15.140 -5.117 6.306 1.00 89.81 84 LYS A O 1
ATOM 666 N N . ILE A 1 85 ? -14.440 -6.384 8.017 1.00 90.50 85 ILE A N 1
ATOM 667 C CA . ILE A 1 85 ? -13.089 -6.587 7.481 1.00 90.50 85 ILE A CA 1
ATOM 668 C C . ILE A 1 85 ? -13.158 -7.577 6.316 1.00 90.50 85 ILE A C 1
ATOM 670 O O . ILE A 1 85 ? -12.567 -7.319 5.269 1.00 90.50 85 ILE A O 1
ATOM 674 N N . ALA A 1 86 ? -13.904 -8.673 6.483 1.00 91.38 86 ALA A N 1
ATOM 675 C CA . ALA A 1 86 ? -14.099 -9.684 5.450 1.00 91.38 86 ALA A CA 1
ATOM 676 C C . ALA A 1 86 ? -14.794 -9.106 4.207 1.00 91.38 86 ALA A C 1
ATOM 678 O O . ALA A 1 86 ? -14.290 -9.301 3.105 1.00 91.38 86 ALA A O 1
ATOM 679 N N . GLU A 1 87 ? -15.867 -8.325 4.379 1.00 91.75 87 GLU A N 1
ATOM 680 C CA . GLU A 1 87 ? -16.534 -7.592 3.290 1.00 91.75 87 GLU A CA 1
ATOM 681 C C . GLU A 1 87 ? -15.534 -6.739 2.499 1.00 91.75 87 GLU A C 1
ATOM 683 O O . GLU A 1 87 ? -15.429 -6.857 1.279 1.00 91.75 87 GLU A O 1
ATOM 688 N N . LYS A 1 88 ? -14.712 -5.933 3.191 1.00 91.50 88 LYS A N 1
ATOM 689 C CA . LYS A 1 88 ? -13.726 -5.074 2.522 1.00 91.50 88 LYS A CA 1
ATOM 690 C C . LYS A 1 88 ? -12.647 -5.869 1.783 1.00 91.50 88 LYS A C 1
ATOM 692 O O . LYS A 1 88 ? -12.191 -5.389 0.748 1.00 91.50 88 LYS A O 1
ATOM 697 N N . MET A 1 89 ? -12.218 -7.009 2.328 1.00 87.12 89 MET A N 1
ATOM 698 C CA . MET A 1 89 ? -11.178 -7.870 1.746 1.00 87.12 89 MET A CA 1
ATOM 699 C C . MET A 1 89 ? -11.666 -8.649 0.525 1.00 87.12 89 MET A C 1
ATOM 701 O O . MET A 1 89 ? -10.868 -8.951 -0.357 1.00 87.12 89 MET A O 1
ATOM 705 N N . LEU A 1 90 ? -12.955 -8.982 0.484 1.00 92.31 90 LEU A N 1
ATOM 706 C CA . LEU A 1 90 ? -13.571 -9.733 -0.608 1.00 92.31 90 LEU A CA 1
ATOM 707 C C . LEU A 1 90 ? -14.133 -8.829 -1.718 1.00 92.31 90 LEU A C 1
ATOM 709 O O . LEU A 1 90 ? -14.627 -9.360 -2.709 1.00 92.31 90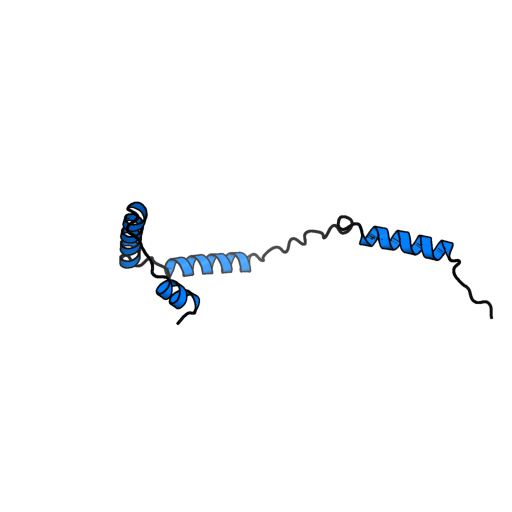 LEU A O 1
ATOM 713 N N . ASP A 1 91 ? -14.048 -7.499 -1.561 1.00 77.44 91 ASP A N 1
ATOM 714 C CA . ASP A 1 91 ? -14.683 -6.496 -2.435 1.00 77.44 91 ASP A CA 1
ATOM 715 C C . ASP A 1 91 ? -16.162 -6.829 -2.737 1.00 77.44 91 ASP A C 1
ATOM 717 O O . ASP A 1 91 ? -16.644 -6.643 -3.857 1.00 77.44 91 ASP A O 1
ATOM 721 N N . LEU A 1 92 ? -16.862 -7.336 -1.712 1.00 57.12 92 LEU A N 1
ATOM 722 C CA . LEU A 1 92 ? -18.316 -7.522 -1.700 1.00 57.12 92 LEU A CA 1
ATOM 723 C C . LEU A 1 92 ? -19.043 -6.186 -1.494 1.00 57.12 92 LEU A C 1
ATOM 725 O O . LEU A 1 92 ? -18.513 -5.320 -0.755 1.00 57.12 92 LEU A O 1
#

Foldseek 3Di:
DDPPDDDVVVVVVVVVVVVVVVPCPPVPPPPPPPPDDDPVNVVVVVVVVVVVCVVPPPDVVNVVVVVVQVVCVVVVNDDDDPVVVVCVVVVD